Protein AF-T5LGX7-F1 (afdb_monomer_lite)

Structure (mmCIF, N/CA/C/O backbone):
data_AF-T5LGX7-F1
#
_entry.id   AF-T5LGX7-F1
#
loop_
_atom_site.group_PDB
_atom_site.id
_atom_site.type_symbol
_atom_site.label_atom_id
_atom_site.label_alt_id
_atom_site.label_comp_id
_atom_site.label_asym_id
_atom_site.label_entity_id
_atom_site.label_seq_id
_atom_site.pdbx_PDB_ins_code
_atom_site.Cartn_x
_atom_site.Cartn_y
_atom_site.Cartn_z
_atom_site.occupancy
_atom_site.B_iso_or_equiv
_atom_site.auth_seq_id
_atom_site.auth_com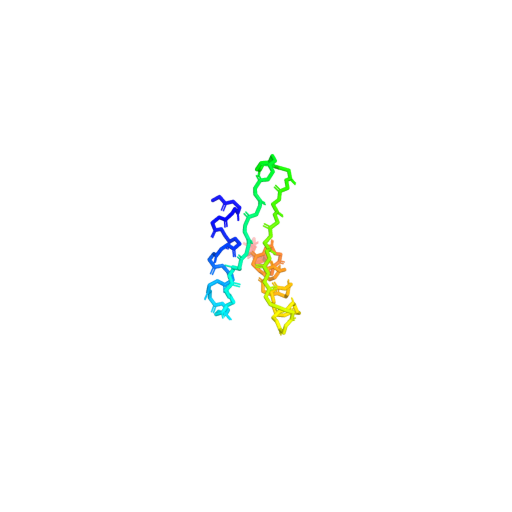p_id
_atom_site.auth_asym_id
_atom_site.auth_atom_id
_atom_site.pdbx_PDB_model_num
ATOM 1 N N . GLY A 1 1 ? 0.126 1.767 -15.210 1.00 82.19 1 GLY A N 1
ATOM 2 C CA . GLY A 1 1 ? 0.823 2.887 -14.543 1.00 82.19 1 GLY A CA 1
ATOM 3 C C . GLY A 1 1 ? 1.041 2.558 -13.079 1.00 82.19 1 GLY A C 1
ATOM 4 O O . GLY A 1 1 ? 0.243 1.805 -12.532 1.00 82.19 1 GLY A O 1
ATOM 5 N N . THR A 1 2 ? 2.091 3.091 -12.453 1.00 88.25 2 THR A N 1
ATOM 6 C CA . THR A 1 2 ? 2.507 2.736 -11.080 1.00 88.25 2 THR A CA 1
ATOM 7 C C . THR A 1 2 ? 1.404 2.961 -10.045 1.00 88.25 2 THR A C 1
ATOM 9 O O . THR A 1 2 ? 1.135 2.071 -9.249 1.00 88.25 2 THR A O 1
ATOM 12 N N . THR A 1 3 ? 0.675 4.080 -10.121 1.00 89.44 3 THR A N 1
ATOM 13 C CA . THR A 1 3 ? -0.474 4.360 -9.239 1.00 89.44 3 THR A CA 1
ATOM 14 C C . THR A 1 3 ? -1.559 3.292 -9.333 1.00 89.44 3 THR A C 1
ATOM 16 O O . THR A 1 3 ? -2.067 2.833 -8.317 1.00 89.44 3 THR A O 1
ATOM 19 N N . ALA A 1 4 ? -1.902 2.875 -10.556 1.00 91.19 4 ALA A N 1
ATOM 20 C CA . ALA A 1 4 ? -2.935 1.870 -10.780 1.00 91.19 4 ALA A CA 1
ATOM 21 C C . ALA A 1 4 ? -2.520 0.501 -10.224 1.00 91.19 4 ALA A C 1
ATOM 23 O O . ALA A 1 4 ? -3.371 -0.212 -9.701 1.00 91.19 4 ALA A O 1
ATOM 24 N N . ARG A 1 5 ? -1.224 0.158 -10.293 1.00 92.81 5 ARG A N 1
ATOM 25 C CA . ARG A 1 5 ? -0.683 -1.062 -9.676 1.00 92.81 5 ARG A CA 1
ATOM 26 C C . ARG A 1 5 ? -0.824 -1.006 -8.160 1.00 92.81 5 ARG A C 1
ATOM 28 O O . ARG A 1 5 ? -1.513 -1.850 -7.610 1.00 92.81 5 ARG A O 1
ATOM 35 N N . VAL A 1 6 ? -0.322 0.055 -7.519 1.00 93.38 6 VAL A N 1
ATOM 36 C CA . VAL A 1 6 ? -0.459 0.252 -6.062 1.00 93.38 6 VAL A CA 1
ATOM 37 C C . VAL A 1 6 ? -1.923 0.162 -5.617 1.00 93.38 6 VAL A C 1
ATOM 39 O O . VAL A 1 6 ? -2.245 -0.608 -4.717 1.00 93.38 6 VAL A O 1
ATOM 42 N N . ALA A 1 7 ? -2.824 0.898 -6.274 1.00 93.81 7 ALA A N 1
ATOM 43 C CA . ALA A 1 7 ? -4.244 0.892 -5.929 1.00 93.81 7 ALA A CA 1
ATOM 44 C C . ALA A 1 7 ? -4.884 -0.498 -6.097 1.00 93.81 7 ALA A C 1
ATOM 46 O O . ALA A 1 7 ? -5.674 -0.915 -5.254 1.00 93.81 7 ALA A O 1
ATOM 47 N N . SER A 1 8 ? -4.523 -1.231 -7.155 1.00 95.69 8 SER A N 1
ATOM 48 C CA . SER A 1 8 ? -5.044 -2.580 -7.407 1.00 95.69 8 SER A CA 1
ATOM 49 C C . SER A 1 8 ? -4.531 -3.595 -6.385 1.00 95.69 8 SER A C 1
ATOM 51 O O . SER A 1 8 ? -5.304 -4.431 -5.921 1.00 95.69 8 SER A O 1
ATOM 53 N N . THR A 1 9 ? -3.257 -3.511 -5.998 1.00 96.25 9 THR A N 1
ATOM 54 C CA . THR A 1 9 ? -2.650 -4.373 -4.974 1.00 96.25 9 THR A CA 1
ATOM 55 C C . THR A 1 9 ? -3.293 -4.144 -3.610 1.00 96.25 9 THR A C 1
ATOM 57 O O . THR A 1 9 ? -3.731 -5.099 -2.974 1.00 96.25 9 THR A O 1
ATOM 60 N N . LEU A 1 10 ? -3.455 -2.884 -3.190 1.00 96.19 10 LEU A N 1
ATOM 61 C CA . LEU A 1 10 ? -4.130 -2.566 -1.927 1.00 96.19 10 LEU A CA 1
ATOM 62 C C . LEU A 1 10 ? -5.603 -3.008 -1.936 1.00 96.19 10 LEU A C 1
ATOM 64 O O . LEU A 1 10 ? -6.086 -3.550 -0.943 1.00 96.19 10 LEU A O 1
ATOM 68 N N . ALA A 1 11 ? -6.302 -2.861 -3.067 1.00 96.44 11 ALA A N 1
ATOM 69 C CA . ALA A 1 11 ? -7.678 -3.3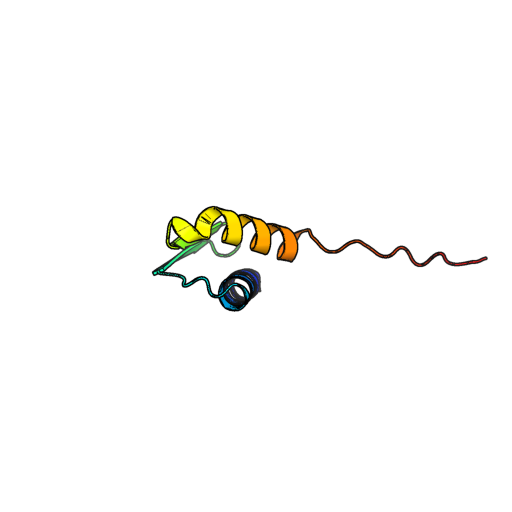32 -3.211 1.00 96.44 11 ALA A CA 1
ATOM 70 C C . ALA A 1 11 ? -7.799 -4.864 -3.101 1.00 96.44 11 ALA A C 1
ATOM 72 O O . ALA A 1 11 ? -8.725 -5.353 -2.451 1.00 96.44 11 ALA A O 1
ATOM 73 N N . ARG A 1 12 ? -6.863 -5.626 -3.688 1.00 96.44 12 ARG A N 1
ATOM 74 C CA . ARG A 1 12 ? -6.799 -7.097 -3.569 1.00 96.44 12 ARG A CA 1
ATOM 75 C C . ARG A 1 12 ? -6.607 -7.555 -2.125 1.00 96.44 12 ARG A C 1
ATOM 77 O O . ARG A 1 12 ? -7.231 -8.524 -1.710 1.00 96.44 12 ARG A O 1
ATOM 84 N N . GLU A 1 13 ? -5.825 -6.805 -1.356 1.00 96.31 13 GLU A N 1
ATOM 85 C CA . GLU A 1 13 ? -5.614 -7.038 0.076 1.00 96.31 13 GLU A CA 1
ATOM 86 C C . GLU A 1 13 ? -6.757 -6.531 0.971 1.00 96.31 13 GLU A C 1
ATOM 88 O O . GLU A 1 13 ? -6.685 -6.641 2.199 1.00 96.31 13 GLU A O 1
ATOM 93 N N . GLN A 1 14 ? -7.825 -5.982 0.383 1.00 96.75 14 GLN A N 1
ATOM 94 C CA . GLN A 1 14 ? -8.934 -5.348 1.101 1.00 96.75 14 GLN A CA 1
ATOM 95 C C . GLN A 1 14 ? -8.476 -4.199 2.022 1.00 96.75 14 GLN A C 1
ATOM 97 O O . GLN A 1 14 ? -9.040 -3.989 3.096 1.00 96.75 14 GLN A O 1
ATOM 102 N N . ILE A 1 15 ? -7.452 -3.448 1.604 1.00 96.94 15 ILE A N 1
ATOM 103 C CA . ILE A 1 15 ? -6.913 -2.288 2.320 1.00 96.94 15 ILE A CA 1
ATOM 104 C C . ILE A 1 15 ? -7.466 -1.019 1.675 1.00 96.94 15 ILE A C 1
ATOM 106 O O . ILE A 1 15 ? -7.219 -0.734 0.502 1.00 96.94 15 ILE A O 1
ATOM 110 N N . ASN A 1 16 ? -8.217 -0.239 2.451 1.00 95.25 16 ASN A N 1
ATOM 111 C CA . ASN A 1 16 ? -8.778 1.019 1.976 1.00 95.25 16 ASN A CA 1
ATOM 112 C C . ASN A 1 16 ? -7.730 2.143 1.993 1.00 95.25 16 ASN A C 1
ATOM 114 O O . ASN A 1 16 ? -7.000 2.302 2.972 1.00 95.25 16 ASN A O 1
ATOM 118 N N . ILE A 1 17 ? -7.708 2.957 0.937 1.00 93.31 17 ILE A N 1
ATOM 119 C CA . ILE A 1 17 ? -6.911 4.186 0.870 1.00 93.31 17 ILE A CA 1
ATOM 120 C C . ILE A 1 17 ? -7.768 5.319 1.447 1.00 93.31 17 ILE A C 1
ATOM 122 O O . ILE A 1 17 ? -8.790 5.683 0.870 1.00 93.31 17 ILE A O 1
ATOM 126 N N . GLU A 1 18 ? -7.370 5.871 2.590 1.00 91.38 18 GLU A N 1
ATOM 127 C CA . GLU A 1 18 ? -8.075 6.979 3.253 1.00 91.38 18 GLU A CA 1
ATOM 128 C C . GLU A 1 18 ? -7.605 8.348 2.759 1.00 91.38 18 GLU A C 1
ATOM 130 O O . GLU A 1 18 ? -8.357 9.322 2.778 1.00 91.38 18 GLU A O 1
ATOM 135 N N . LEU A 1 19 ? -6.360 8.420 2.289 1.00 85.94 19 LEU A N 1
ATOM 136 C CA . LEU A 1 19 ? -5.778 9.632 1.741 1.00 85.94 19 LEU A CA 1
ATOM 137 C C . LEU A 1 19 ? -4.917 9.295 0.533 1.00 85.94 19 LEU A C 1
ATOM 139 O O . LEU A 1 19 ? -4.113 8.368 0.564 1.00 85.94 19 LEU A O 1
ATOM 143 N N . TYR A 1 20 ? -5.050 10.087 -0.521 1.00 80.81 20 TYR A N 1
ATOM 144 C CA . TYR A 1 20 ? -4.174 10.017 -1.676 1.00 80.81 20 TYR A CA 1
ATOM 145 C C . TYR A 1 20 ? -3.556 11.389 -1.913 1.00 80.81 20 TYR A C 1
ATOM 147 O O . TYR A 1 20 ? -4.269 12.359 -2.167 1.00 80.81 20 TYR A O 1
ATOM 155 N N . ASN A 1 21 ? -2.230 11.471 -1.809 1.00 76.75 21 ASN A N 1
ATOM 156 C CA . ASN A 1 21 ? -1.480 12.652 -2.206 1.00 76.75 21 ASN A CA 1
ATOM 157 C C . ASN A 1 21 ? -0.544 12.279 -3.359 1.00 76.75 21 ASN A C 1
ATOM 159 O O . ASN A 1 21 ? 0.379 11.473 -3.214 1.00 76.75 21 ASN A O 1
ATOM 163 N N . GLN A 1 22 ? -0.818 12.871 -4.517 1.00 65.44 22 GLN A N 1
ATOM 164 C CA . GLN A 1 22 ? -0.002 12.748 -5.712 1.00 65.44 22 GLN A CA 1
ATOM 165 C C . GLN A 1 22 ? 0.844 14.015 -5.840 1.00 65.44 22 GLN A C 1
ATOM 167 O O . GLN A 1 22 ? 0.321 15.084 -6.151 1.00 65.44 22 GLN A O 1
ATOM 172 N N . GLY A 1 23 ? 2.144 13.896 -5.564 1.00 71.62 23 GLY A N 1
ATOM 173 C CA . GLY A 1 23 ? 3.123 14.937 -5.866 1.00 71.62 23 GLY A CA 1
ATOM 174 C C . GLY A 1 23 ? 3.490 14.924 -7.353 1.00 71.62 23 GLY A C 1
ATOM 175 O O . GLY A 1 23 ? 2.638 14.756 -8.226 1.00 71.62 23 GLY A O 1
ATOM 176 N N . VAL A 1 24 ? 4.783 15.046 -7.669 1.00 68.19 24 VAL A N 1
ATOM 177 C CA . VAL A 1 24 ? 5.270 14.762 -9.028 1.00 68.19 24 VAL A CA 1
ATOM 178 C C . VAL A 1 24 ? 5.179 13.254 -9.258 1.00 68.19 24 VAL A C 1
ATOM 180 O O . VAL A 1 24 ? 5.991 12.487 -8.747 1.00 68.19 24 VAL A O 1
ATOM 183 N N . SER A 1 25 ? 4.173 12.845 -10.031 1.00 61.22 25 SER A N 1
ATOM 184 C CA . SER A 1 25 ? 3.749 11.451 -10.253 1.00 61.22 25 SER A CA 1
ATOM 185 C C . SER A 1 25 ? 4.841 10.493 -10.735 1.00 61.22 25 SER A C 1
ATOM 187 O O . SER A 1 25 ? 4.704 9.284 -10.579 1.00 61.22 25 SER A O 1
ATOM 189 N N . GLU A 1 26 ? 5.901 11.025 -11.344 1.00 66.44 26 GLU A N 1
ATOM 190 C CA . GLU A 1 26 ? 7.047 10.256 -11.842 1.00 66.44 26 GLU A CA 1
ATOM 191 C C . GLU A 1 26 ? 8.064 9.926 -10.740 1.00 66.44 26 GLU A C 1
ATOM 193 O O . GLU A 1 26 ? 8.877 9.024 -10.918 1.00 66.44 26 GLU A O 1
ATOM 198 N N . VAL A 1 27 ? 8.015 10.631 -9.602 1.00 71.44 27 VAL A N 1
ATOM 199 C CA . VAL A 1 27 ? 9.041 10.568 -8.549 1.00 71.44 27 VAL A CA 1
ATOM 200 C C . VAL A 1 27 ? 8.469 10.135 -7.197 1.00 71.44 27 VAL A C 1
ATOM 202 O O . VAL A 1 27 ? 9.112 9.353 -6.501 1.00 71.44 27 VAL A O 1
ATOM 205 N N . SER A 1 28 ? 7.279 10.606 -6.796 1.00 78.94 28 SER A N 1
ATOM 206 C CA . SER A 1 28 ? 6.702 10.239 -5.494 1.00 78.94 28 SER A CA 1
ATOM 207 C C . SER A 1 28 ? 5.171 10.223 -5.455 1.00 78.94 28 SER A C 1
ATOM 209 O O . SER A 1 28 ? 4.479 11.042 -6.062 1.00 78.94 28 SER A O 1
ATOM 211 N N . MET A 1 29 ? 4.637 9.267 -4.691 1.00 86.50 29 MET A N 1
ATOM 212 C CA . MET A 1 29 ? 3.217 9.117 -4.370 1.00 86.50 29 MET A CA 1
ATOM 213 C C . MET A 1 29 ? 3.082 8.757 -2.891 1.00 86.50 29 MET A C 1
ATOM 215 O O . MET A 1 29 ? 3.912 8.015 -2.368 1.00 86.50 29 MET A O 1
ATOM 219 N N . MET A 1 30 ? 2.034 9.247 -2.230 1.00 88.94 30 MET A N 1
ATOM 220 C CA . MET A 1 30 ? 1.714 8.886 -0.850 1.00 88.94 30 MET A CA 1
ATOM 221 C C . MET A 1 30 ? 0.274 8.386 -0.742 1.00 88.94 30 MET A C 1
ATOM 223 O O . MET A 1 30 ? -0.658 9.001 -1.265 1.00 88.94 30 MET A O 1
ATOM 227 N N . PHE A 1 31 ? 0.113 7.279 -0.020 1.00 91.38 31 PHE A N 1
ATOM 228 C CA . PHE A 1 31 ? -1.169 6.652 0.281 1.00 91.38 31 PHE A CA 1
ATOM 229 C C . PHE A 1 31 ? -1.310 6.567 1.801 1.00 91.38 31 PHE A C 1
ATOM 231 O O . PHE A 1 31 ? -0.495 5.932 2.465 1.00 91.38 31 PHE A O 1
ATOM 238 N N . GLY A 1 32 ? -2.322 7.231 2.349 1.00 94.19 32 GLY A N 1
ATOM 239 C CA . GLY A 1 32 ? -2.727 7.068 3.738 1.00 94.19 32 GLY A CA 1
ATOM 240 C C . GLY A 1 32 ? -3.642 5.859 3.867 1.00 94.19 32 GLY A C 1
ATOM 241 O O . GLY A 1 32 ? -4.636 5.755 3.148 1.00 94.19 32 GLY A O 1
ATOM 242 N N . ILE A 1 33 ? -3.298 4.961 4.780 1.00 96.19 33 ILE A N 1
ATOM 243 C CA . ILE A 1 33 ? -4.058 3.762 5.140 1.00 96.19 33 ILE A CA 1
ATOM 244 C C . ILE A 1 33 ? -4.173 3.699 6.662 1.00 96.19 33 ILE A C 1
ATOM 246 O O . ILE A 1 33 ? -3.450 4.402 7.371 1.00 96.19 33 ILE A O 1
ATOM 250 N N . ARG A 1 34 ? -5.053 2.836 7.169 1.00 96.75 34 ARG A N 1
ATOM 251 C CA . ARG A 1 34 ? -5.114 2.583 8.610 1.00 96.75 34 ARG A CA 1
ATOM 252 C C . ARG A 1 34 ? -3.889 1.813 9.095 1.00 96.75 34 ARG A C 1
ATOM 254 O O . ARG A 1 34 ? -3.393 0.929 8.395 1.00 96.75 34 ARG A O 1
ATOM 261 N N . GLU A 1 35 ? -3.438 2.136 10.303 1.00 96.62 35 GLU A N 1
ATOM 262 C CA . GLU A 1 35 ? -2.226 1.583 10.921 1.00 96.62 35 GLU A CA 1
ATOM 263 C C . GLU A 1 35 ? -2.275 0.052 11.032 1.00 96.62 35 GLU A C 1
ATOM 265 O O . GLU A 1 35 ? -1.278 -0.618 10.767 1.00 96.62 35 GLU A O 1
ATOM 270 N N . GLU A 1 36 ? -3.447 -0.535 11.308 1.00 97.62 36 GLU A N 1
ATOM 271 C CA . GLU A 1 36 ? -3.603 -1.992 11.401 1.00 97.62 36 GLU A CA 1
ATOM 272 C C . GLU A 1 36 ? -3.225 -2.745 10.113 1.00 97.62 36 GLU A C 1
ATOM 274 O O . GLU A 1 36 ? -2.949 -3.947 10.151 1.00 97.62 36 GLU A O 1
ATOM 279 N N . TYR A 1 37 ? -3.195 -2.051 8.972 1.00 97.44 37 TYR A N 1
ATOM 280 C CA . TYR A 1 37 ? -2.872 -2.623 7.670 1.00 97.44 37 TYR A CA 1
ATOM 281 C C . TYR A 1 37 ? -1.432 -2.370 7.222 1.00 97.44 37 TYR A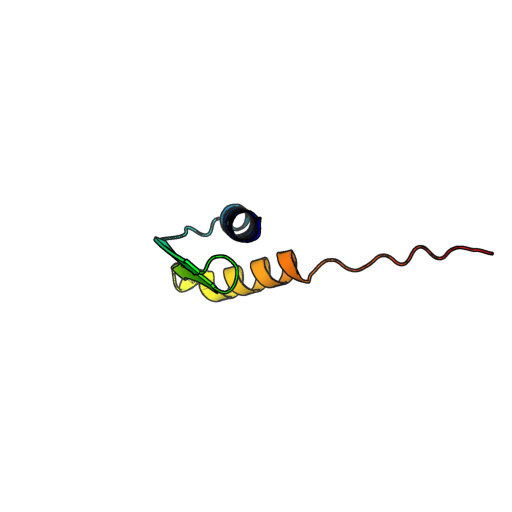 C 1
ATOM 283 O O . TYR A 1 37 ? -1.036 -2.928 6.202 1.00 97.44 37 TYR A O 1
ATOM 291 N N . GLU A 1 38 ? -0.636 -1.593 7.963 1.00 96.12 38 GLU A N 1
ATOM 292 C CA . GLU A 1 38 ? 0.701 -1.142 7.550 1.00 96.12 38 GLU A CA 1
ATOM 293 C C . GLU A 1 38 ? 1.590 -2.295 7.065 1.00 96.12 38 GLU A C 1
ATOM 295 O O . GLU A 1 38 ? 2.041 -2.310 5.920 1.00 96.12 38 GLU A O 1
ATOM 300 N N . LYS A 1 39 ? 1.797 -3.312 7.910 1.00 96.75 39 LYS A N 1
ATOM 301 C CA . LYS A 1 39 ? 2.685 -4.440 7.586 1.00 96.75 39 LYS A CA 1
ATOM 302 C C . LYS A 1 39 ? 2.216 -5.221 6.361 1.00 96.75 39 LYS A C 1
ATOM 304 O O . LYS A 1 39 ? 3.031 -5.601 5.526 1.00 96.75 39 LYS A O 1
ATOM 309 N N . ARG A 1 40 ? 0.903 -5.442 6.250 1.00 97.25 40 ARG A N 1
ATOM 310 C CA . ARG A 1 40 ? 0.299 -6.160 5.120 1.00 97.25 40 ARG A CA 1
ATOM 311 C C . ARG A 1 40 ? 0.426 -5.362 3.827 1.00 97.25 40 ARG A C 1
ATOM 313 O O . ARG A 1 40 ? 0.787 -5.932 2.807 1.00 97.25 40 ARG A O 1
ATOM 320 N N . ALA A 1 41 ? 0.183 -4.053 3.885 1.00 96.81 41 ALA A N 1
ATOM 321 C CA . ALA A 1 41 ? 0.345 -3.162 2.745 1.00 96.81 41 ALA A CA 1
ATOM 322 C C . ALA A 1 41 ? 1.794 -3.157 2.247 1.00 96.81 41 ALA A C 1
ATOM 324 O O . ALA A 1 41 ? 2.021 -3.304 1.051 1.00 96.81 41 ALA A O 1
ATOM 325 N N . ILE A 1 42 ? 2.770 -3.036 3.155 1.00 95.75 42 ILE A N 1
ATOM 326 C CA . ILE A 1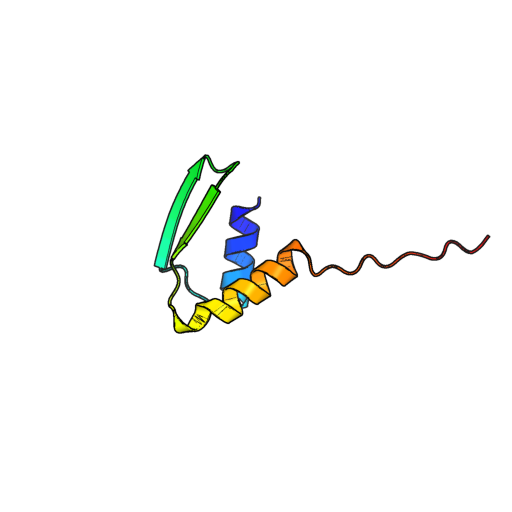 42 ? 4.197 -3.059 2.806 1.00 95.75 42 ILE A CA 1
ATOM 327 C C . ILE A 1 42 ? 4.561 -4.372 2.112 1.00 95.75 42 ILE A C 1
ATOM 329 O O . ILE A 1 42 ? 5.192 -4.340 1.059 1.00 95.75 42 ILE A O 1
ATOM 333 N N . GLN A 1 43 ? 4.146 -5.509 2.672 1.00 96.50 43 GLN A N 1
ATOM 334 C CA . GLN A 1 43 ? 4.475 -6.819 2.119 1.00 96.50 43 GLN A CA 1
ATOM 335 C C . GLN A 1 43 ? 3.821 -7.049 0.752 1.00 96.50 43 GLN A C 1
ATOM 337 O O . GLN A 1 43 ? 4.518 -7.368 -0.202 1.00 96.50 43 GLN A O 1
ATOM 342 N N . ALA A 1 44 ? 2.523 -6.774 0.617 1.00 95.88 44 ALA A N 1
ATOM 343 C CA . ALA A 1 44 ? 1.821 -6.934 -0.653 1.00 95.88 44 ALA A CA 1
ATOM 344 C C . ALA A 1 44 ? 2.377 -6.024 -1.756 1.00 95.88 44 ALA A C 1
ATOM 346 O O . ALA A 1 44 ? 2.474 -6.431 -2.912 1.00 95.88 44 ALA A O 1
ATOM 347 N N . LEU A 1 45 ? 2.763 -4.790 -1.412 1.00 95.19 45 LEU A N 1
ATOM 348 C CA . LEU A 1 45 ? 3.421 -3.898 -2.363 1.00 95.19 45 LEU A CA 1
ATOM 349 C C . LEU A 1 45 ? 4.819 -4.403 -2.720 1.00 95.19 45 LEU A C 1
ATOM 351 O O . LEU A 1 45 ? 5.187 -4.369 -3.889 1.00 95.19 45 LEU A O 1
ATOM 355 N N . TYR A 1 46 ? 5.593 -4.894 -1.753 1.00 94.69 46 TYR A N 1
ATOM 356 C CA . TYR A 1 46 ? 6.896 -5.483 -2.043 1.00 94.69 46 TYR A CA 1
ATOM 357 C C . TYR A 1 46 ? 6.770 -6.663 -3.015 1.00 94.69 46 TYR A C 1
ATOM 359 O O . TYR A 1 46 ? 7.453 -6.681 -4.036 1.00 94.69 46 TYR A O 1
ATOM 367 N N . ASP A 1 47 ? 5.839 -7.578 -2.753 1.00 94.19 47 ASP A N 1
ATOM 368 C CA . ASP A 1 47 ? 5.599 -8.754 -3.588 1.00 94.19 47 ASP A CA 1
ATOM 369 C C . ASP A 1 47 ? 5.115 -8.363 -4.998 1.00 94.19 47 ASP A C 1
ATOM 371 O O . ASP A 1 47 ? 5.612 -8.887 -5.989 1.00 94.19 47 ASP A O 1
ATOM 375 N N . GLU A 1 48 ? 4.220 -7.377 -5.128 1.00 93.31 48 GLU A N 1
ATOM 376 C CA . GLU A 1 48 ? 3.765 -6.872 -6.436 1.00 93.31 48 GLU A CA 1
ATOM 377 C C . GLU A 1 48 ? 4.913 -6.293 -7.281 1.00 93.31 48 GLU A C 1
ATOM 379 O O . GLU A 1 48 ? 4.915 -6.433 -8.505 1.00 93.31 48 GLU A O 1
ATOM 384 N N . PHE A 1 49 ? 5.859 -5.581 -6.665 1.00 91.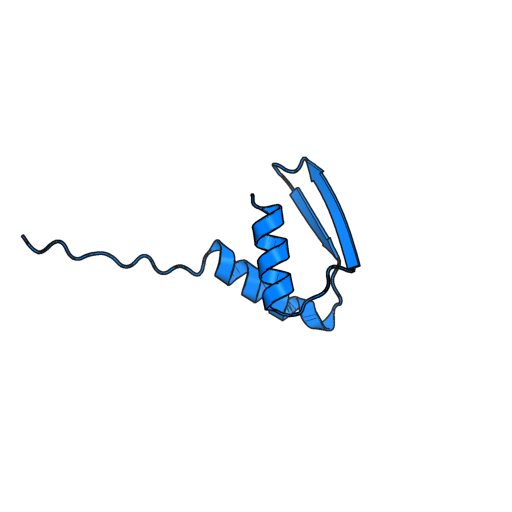50 49 PHE A N 1
ATOM 385 C CA . PHE A 1 49 ? 6.919 -4.885 -7.401 1.00 91.50 49 PHE A CA 1
ATOM 386 C C . PHE A 1 49 ? 8.200 -5.706 -7.565 1.00 91.50 49 PHE A C 1
ATOM 388 O O . PHE A 1 49 ? 8.956 -5.436 -8.500 1.00 91.50 49 PHE A O 1
ATOM 395 N N . PHE A 1 50 ? 8.447 -6.676 -6.683 1.00 91.75 50 PHE A N 1
ATOM 396 C CA . PHE A 1 50 ? 9.724 -7.387 -6.582 1.00 91.75 50 PHE A CA 1
ATOM 397 C C . PHE A 1 50 ? 9.589 -8.904 -6.364 1.00 91.75 50 PHE A C 1
ATOM 399 O O . PHE A 1 50 ? 10.610 -9.579 -6.284 1.00 91.75 50 PHE A O 1
ATOM 406 N N . GLY A 1 51 ? 8.372 -9.444 -6.254 1.00 85.44 51 GLY A N 1
ATOM 407 C CA . GLY A 1 51 ? 8.112 -10.851 -5.925 1.00 85.44 51 GLY A CA 1
ATOM 408 C C . GLY A 1 51 ? 8.047 -11.812 -7.115 1.00 85.44 51 GLY A C 1
ATOM 409 O O . GLY A 1 51 ? 7.816 -13.000 -6.909 1.00 85.44 51 GLY A O 1
ATOM 410 N N . GLU A 1 52 ? 8.237 -11.345 -8.352 1.00 76.44 52 GLU A N 1
ATOM 411 C CA . GLU A 1 52 ? 8.346 -12.253 -9.498 1.00 76.44 52 GLU A CA 1
ATOM 412 C C . GLU A 1 52 ? 9.722 -12.939 -9.490 1.00 76.44 52 GLU A C 1
ATOM 414 O O . GLU A 1 52 ? 10.751 -12.318 -9.769 1.00 76.44 52 GLU A O 1
ATOM 419 N N . GLU A 1 53 ? 9.746 -14.238 -9.177 1.00 67.25 53 GLU A N 1
ATOM 420 C CA . GLU A 1 53 ? 10.882 -15.094 -9.512 1.00 67.25 53 GLU A CA 1
ATOM 421 C C . GLU A 1 53 ? 10.983 -15.195 -11.035 1.00 67.25 53 GLU A C 1
ATOM 423 O O . GLU A 1 53 ? 10.042 -15.590 -11.725 1.00 67.25 53 GLU A O 1
ATOM 428 N N . VAL A 1 54 ? 12.145 -14.827 -11.569 1.00 61.91 54 VAL A N 1
ATOM 429 C CA . VAL A 1 54 ? 12.450 -15.014 -12.983 1.00 61.91 54 VAL A CA 1
ATOM 430 C C . VAL A 1 54 ? 12.662 -16.514 -13.200 1.00 61.91 54 VAL A C 1
ATOM 432 O O . VAL A 1 54 ? 13.706 -17.048 -12.823 1.00 61.91 54 VAL A O 1
ATOM 435 N N . GLU A 1 55 ? 11.680 -17.213 -13.775 1.00 60.56 55 GLU A N 1
ATOM 436 C CA . GLU A 1 55 ? 11.911 -18.564 -14.292 1.00 60.56 55 GLU A CA 1
A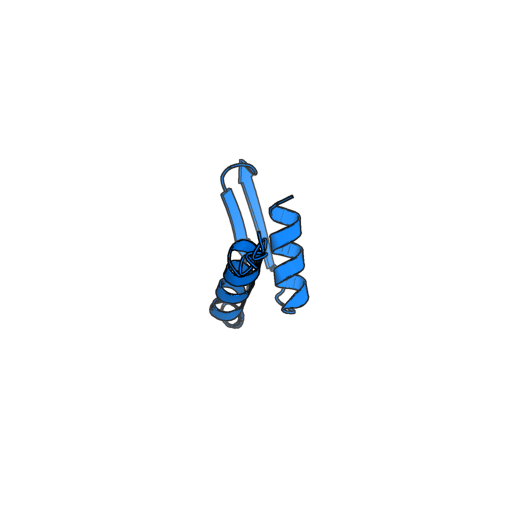TOM 437 C C . GLU A 1 55 ? 12.961 -18.467 -15.407 1.00 60.56 55 GLU A C 1
ATOM 439 O O . GLU A 1 55 ? 12.728 -17.899 -16.475 1.00 60.56 55 GLU A O 1
ATOM 444 N N . TYR A 1 56 ? 14.158 -18.994 -15.149 1.00 61.28 56 TYR A N 1
ATOM 445 C CA . TYR A 1 56 ? 15.154 -19.180 -16.192 1.00 61.28 56 TYR A CA 1
ATOM 446 C C . TYR A 1 56 ? 14.741 -20.396 -17.022 1.00 61.28 56 TYR A C 1
ATOM 448 O O . TYR A 1 56 ? 14.890 -21.532 -16.571 1.00 61.28 56 TYR A O 1
ATOM 456 N N . GLU A 1 57 ? 14.262 -20.174 -18.248 1.00 63.88 57 GLU A N 1
ATOM 457 C CA . GLU A 1 57 ? 14.173 -21.251 -19.233 1.00 63.88 57 GLU A CA 1
ATOM 458 C C . GLU A 1 57 ? 15.590 -21.775 -19.503 1.00 63.88 57 GLU A C 1
ATOM 460 O O . GLU A 1 57 ? 16.439 -21.091 -20.086 1.00 63.88 57 GLU A O 1
ATOM 465 N N . VAL A 1 58 ? 15.869 -22.998 -19.049 1.00 69.38 58 VAL A N 1
ATOM 466 C CA . VAL A 1 58 ? 17.087 -23.711 -19.428 1.00 69.38 58 VAL A CA 1
ATOM 467 C C . VAL A 1 58 ? 16.941 -24.063 -20.903 1.00 69.38 58 VAL A C 1
ATOM 469 O O . VAL A 1 58 ? 16.237 -25.001 -21.267 1.00 69.38 58 VAL A O 1
ATOM 472 N N . VAL A 1 59 ? 17.582 -23.278 -21.768 1.00 73.88 59 VAL A N 1
ATOM 473 C CA . VAL A 1 59 ? 17.703 -23.615 -23.186 1.00 73.88 59 VAL A CA 1
ATOM 474 C C . VAL A 1 59 ? 18.697 -24.769 -23.287 1.00 73.88 59 VAL A C 1
ATOM 476 O O . VAL A 1 59 ? 19.910 -24.547 -23.337 1.00 73.88 59 VAL A O 1
ATOM 479 N N . ASP A 1 60 ? 18.183 -25.999 -23.260 1.00 68.31 60 ASP A N 1
ATOM 480 C CA . ASP A 1 60 ? 18.954 -27.191 -23.615 1.00 68.31 60 ASP A CA 1
ATOM 481 C C . ASP A 1 60 ? 19.540 -26.995 -25.026 1.00 68.31 60 ASP A C 1
ATOM 483 O O . ASP A 1 60 ? 18.822 -26.672 -25.978 1.00 68.31 60 ASP A O 1
ATOM 487 N N . LYS A 1 61 ? 20.866 -27.127 -25.136 1.00 58.31 61 LYS A N 1
ATOM 488 C CA . LYS A 1 61 ? 21.616 -27.110 -26.399 1.00 58.31 61 LYS A CA 1
ATOM 489 C C . LYS A 1 61 ? 21.878 -28.522 -26.891 1.00 58.31 61 LYS A C 1
ATOM 491 O O . LYS A 1 61 ? 22.267 -29.363 -26.052 1.00 58.31 61 LYS A O 1
#

Organism: NCBI:txid626369

pLDDT: mean 85.85, std 12.58, range [58.31, 97.62]

Foldseek 3Di:
DLVVLLVVLCVVVVWDFPDWDCDPVVPDTDTDTDPVCVVVSVVSSCCSVPVDDPPDDPPDD

Sequence (61 aa):
GTTARVASTLAREQINIELYNQGVSEVSMMFGIREEYEKRAIQALYDEFFGEEVEYEVVDK

Secondary structure (DSSP, 8-state):
-HHHHHHHHHHHTT---SEEEESSTTT-EEEE--GGGHHHHHHHHHHHHH-----------

InterPro domains:
  IPR002912 ACT domain [PS51671] (1-61)
  IPR045865 ACT-like domain [SSF55021] (1-55)
  IPR054352 Aspartokinase, ACT domain [PF22468] (1-49)

Radius of gyration: 15.21 Å; chains: 1; bounding box: 30×42×38 Å